Protein AF-A0A1V6H642-F1 (afdb_monomer_lite)

Radius of gyration: 16.68 Å; chains: 1; bounding box: 36×23×43 Å

Secondary structure (DSSP, 8-state):
-HHHHHT--HHHHHHT-HHHHTTS-HHHHHHHT-SHHHHTTHHHHHHHTT---

pLDDT: mean 85.21, std 6.75, range [61.09, 93.06]

Foldseek 3Di:
DCCVVPVHDPLVVLVPDPVNCVPDPNVRSVVVVDCVVVCPCVVVVCVVVVVDD

Structure (mmCIF, N/CA/C/O backbone):
data_AF-A0A1V6H642-F1
#
_entry.id   AF-A0A1V6H642-F1
#
loop_
_atom_site.group_PDB
_atom_site.id
_atom_site.type_symbol
_atom_site.label_atom_id
_atom_site.label_alt_id
_atom_site.label_comp_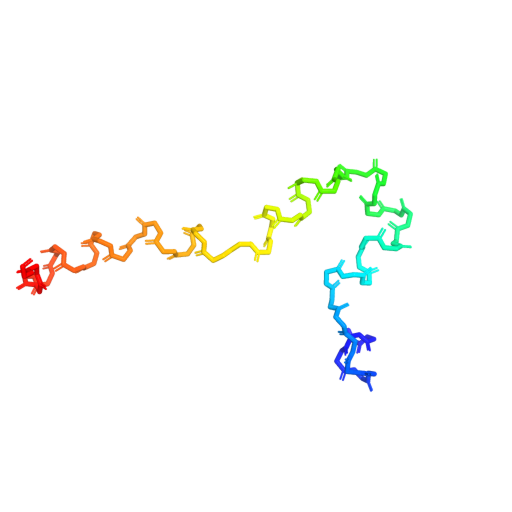id
_atom_site.label_asym_id
_atom_site.label_entity_id
_atom_site.label_seq_id
_atom_site.pdbx_PDB_ins_code
_atom_site.Cartn_x
_atom_site.Cartn_y
_atom_site.Cartn_z
_atom_site.occupancy
_atom_site.B_iso_or_equiv
_atom_site.auth_seq_id
_atom_site.auth_comp_id
_atom_site.auth_asym_id
_atom_site.auth_atom_id
_atom_site.pdbx_PDB_model_num
ATOM 1 N N . MET A 1 1 ? -7.292 -13.770 7.591 1.00 63.84 1 MET A N 1
ATOM 2 C CA . MET A 1 1 ? -8.397 -14.754 7.488 1.00 63.84 1 MET A CA 1
ATOM 3 C C . MET A 1 1 ? -9.757 -14.083 7.334 1.00 63.84 1 MET A C 1
ATOM 5 O O . MET A 1 1 ? -10.449 -14.453 6.403 1.00 63.84 1 MET A O 1
ATOM 9 N N . LYS A 1 2 ? -10.121 -13.073 8.146 1.00 75.81 2 LYS A N 1
ATOM 10 C CA . LYS A 1 2 ? -11.409 -12.361 8.010 1.00 75.81 2 LYS A CA 1
ATOM 11 C C . LYS A 1 2 ? -11.619 -11.697 6.636 1.00 75.81 2 LYS A C 1
ATOM 13 O O . LYS A 1 2 ? -12.619 -11.967 5.991 1.00 75.81 2 LYS A O 1
ATOM 18 N N . ALA A 1 3 ? -10.626 -10.943 6.150 1.00 78.81 3 ALA A N 1
ATOM 19 C CA . ALA A 1 3 ? -10.647 -10.327 4.814 1.00 78.81 3 ALA A CA 1
ATOM 20 C C . ALA A 1 3 ? -10.945 -11.339 3.694 1.00 78.81 3 ALA A C 1
ATOM 22 O O . ALA A 1 3 ? -11.835 -11.138 2.880 1.00 78.81 3 ALA A O 1
ATOM 23 N N . TRP A 1 4 ? -10.244 -12.475 3.716 1.00 72.56 4 TRP A N 1
ATOM 24 C CA . TRP A 1 4 ? -10.411 -13.549 2.737 1.00 72.56 4 TRP A CA 1
ATOM 25 C C . TRP A 1 4 ? -11.755 -14.280 2.863 1.00 72.56 4 TRP A C 1
ATOM 27 O O . TRP A 1 4 ? -12.364 -14.616 1.856 1.00 72.56 4 TRP A O 1
ATOM 37 N N . GLY A 1 5 ? -12.225 -14.528 4.090 1.00 83.44 5 GLY A N 1
ATOM 38 C CA . GLY A 1 5 ? -13.482 -15.241 4.337 1.00 83.44 5 GLY A CA 1
ATOM 39 C C . GLY A 1 5 ? -14.736 -14.424 4.021 1.00 83.44 5 GLY A C 1
ATOM 40 O O . GLY A 1 5 ? -15.766 -15.006 3.699 1.00 83.44 5 GLY A O 1
ATOM 41 N N . GLU A 1 6 ? -14.649 -13.096 4.096 1.00 86.94 6 GLU A N 1
ATOM 42 C CA . GLU A 1 6 ? -15.787 -12.181 3.924 1.00 86.94 6 GLU A CA 1
ATOM 43 C C . GLU A 1 6 ? -15.669 -11.312 2.656 1.00 86.94 6 GLU A C 1
ATOM 45 O O . GLU A 1 6 ? -16.558 -10.513 2.377 1.00 86.94 6 GLU A O 1
ATOM 50 N N . GLY A 1 7 ? -14.591 -11.461 1.873 1.00 83.62 7 GLY A N 1
ATOM 51 C CA . GLY A 1 7 ? -14.344 -10.656 0.669 1.00 83.62 7 GLY A CA 1
ATOM 52 C C . GLY A 1 7 ? -14.141 -9.166 0.964 1.00 83.62 7 GLY A C 1
ATOM 53 O O . GLY A 1 7 ? -14.485 -8.321 0.143 1.00 83.62 7 GLY A O 1
ATOM 54 N N . LEU A 1 8 ? -13.632 -8.846 2.153 1.00 85.94 8 LEU A N 1
ATOM 55 C CA . LEU A 1 8 ? -13.450 -7.475 2.620 1.00 85.94 8 LEU A CA 1
ATOM 56 C C . LEU A 1 8 ? -12.060 -6.951 2.273 1.00 85.94 8 LEU A C 1
ATOM 58 O O . LEU A 1 8 ? -11.077 -7.697 2.277 1.00 85.94 8 LEU A O 1
ATOM 62 N N . ASP A 1 9 ? -11.984 -5.642 2.050 1.00 86.94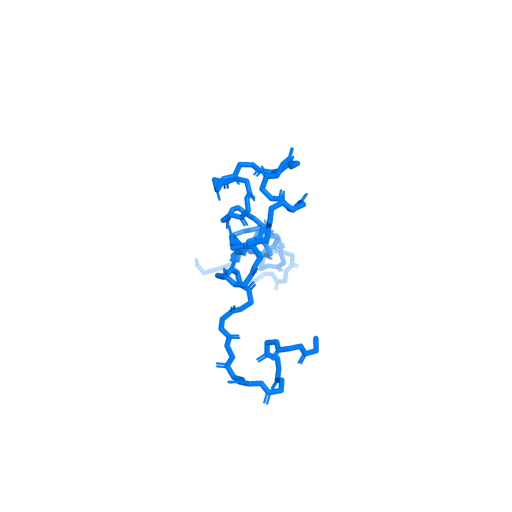 9 ASP A N 1
ATOM 63 C CA . ASP A 1 9 ? -10.722 -4.948 1.841 1.00 86.94 9 ASP A CA 1
ATOM 64 C C . ASP A 1 9 ? -9.831 -5.055 3.090 1.00 86.94 9 ASP A C 1
ATOM 66 O O . ASP A 1 9 ? -10.232 -4.729 4.213 1.00 86.94 9 ASP A O 1
ATOM 70 N N . TYR A 1 10 ? -8.616 -5.572 2.904 1.00 87.56 10 TYR A N 1
ATOM 71 C CA . TYR A 1 10 ? -7.702 -5.825 4.012 1.00 87.56 10 TYR A CA 1
ATOM 72 C C . TYR A 1 10 ? -7.103 -4.536 4.586 1.00 87.56 10 TYR A C 1
ATOM 74 O O . TYR A 1 10 ? -6.897 -4.460 5.797 1.00 87.56 10 TYR A O 1
ATOM 82 N N . GLN A 1 11 ? -6.858 -3.526 3.750 1.00 88.75 11 GLN A N 1
ATOM 83 C CA . GLN A 1 11 ? -6.337 -2.234 4.187 1.00 88.75 11 GLN A CA 1
ATOM 84 C C . GLN A 1 11 ? -7.366 -1.523 5.069 1.00 88.75 11 GLN A C 1
ATOM 86 O O . GLN A 1 11 ? -7.028 -1.032 6.145 1.00 88.75 11 GLN A O 1
ATOM 91 N N . GLU A 1 12 ? -8.636 -1.552 4.676 1.00 88.62 12 GLU A N 1
ATOM 92 C CA . GLU A 1 12 ? -9.720 -0.932 5.435 1.00 88.62 12 GLU A CA 1
ATOM 93 C C . GLU A 1 12 ? -9.984 -1.663 6.763 1.00 88.62 12 GLU A C 1
ATOM 95 O O . GLU A 1 12 ? -10.185 -1.034 7.802 1.00 88.62 12 GLU A O 1
ATOM 100 N N . LEU A 1 13 ? -9.862 -2.996 6.780 1.00 89.88 13 LEU A N 1
ATOM 101 C CA . LEU A 1 13 ? -9.905 -3.781 8.019 1.00 89.88 13 LEU A CA 1
ATOM 102 C C . LEU A 1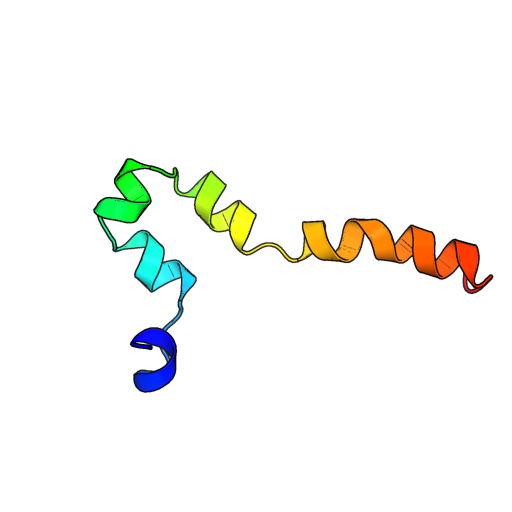 13 ? -8.762 -3.446 8.991 1.00 89.88 13 LEU A C 1
ATOM 104 O O . LEU A 1 13 ? -8.961 -3.497 10.207 1.00 89.88 13 LEU A O 1
ATOM 108 N N . LEU A 1 14 ? -7.567 -3.133 8.483 1.00 88.75 14 LEU A N 1
ATOM 109 C CA . LEU A 1 14 ? -6.438 -2.705 9.313 1.00 88.75 14 LEU A CA 1
ATOM 110 C C . LEU A 1 14 ? -6.619 -1.271 9.815 1.00 88.75 14 LEU A C 1
ATOM 112 O O . LEU A 1 14 ? -6.310 -1.000 10.973 1.00 88.75 14 LEU A O 1
ATOM 116 N N . ALA A 1 15 ? -7.168 -0.382 8.987 1.00 88.69 15 ALA A N 1
ATOM 117 C CA . ALA A 1 15 ? -7.433 1.000 9.369 1.00 88.69 15 ALA A CA 1
ATOM 118 C C . ALA A 1 15 ? -8.492 1.128 10.477 1.00 88.69 15 ALA A C 1
ATOM 120 O O . ALA A 1 15 ? -8.465 2.076 11.256 1.00 88.69 15 ALA A O 1
ATOM 121 N N . GLN A 1 16 ? -9.408 0.163 10.572 1.00 89.62 16 GLN A N 1
ATOM 122 C CA . GLN A 1 16 ? -10.419 0.082 11.632 1.00 89.62 16 GLN A CA 1
ATOM 123 C C . GLN A 1 16 ? -9.908 -0.617 12.904 1.00 89.62 16 GLN A C 1
ATOM 125 O O . GLN A 1 16 ? -10.653 -0.764 13.872 1.00 89.62 16 GLN A O 1
ATOM 130 N N . ASN A 1 17 ? -8.660 -1.093 12.916 1.00 89.69 17 ASN A N 1
ATOM 131 C CA . ASN A 1 17 ? -8.088 -1.792 14.058 1.00 89.69 17 ASN A CA 1
ATOM 132 C C . ASN A 1 17 ? -7.298 -0.831 14.953 1.00 89.69 17 ASN A C 1
ATOM 134 O O . ASN A 1 17 ? -6.195 -0.405 14.607 1.00 89.69 17 ASN A O 1
ATOM 138 N N . ASP A 1 18 ? -7.816 -0.579 16.154 1.00 89.75 18 ASP A N 1
ATOM 139 C CA . ASP A 1 18 ? -7.207 0.345 17.120 1.00 89.75 18 ASP A CA 1
ATOM 140 C C . ASP A 1 18 ? -5.756 -0.004 17.477 1.00 89.75 18 ASP A C 1
ATOM 142 O O . ASP A 1 18 ? -4.941 0.884 17.706 1.00 89.75 18 ASP A O 1
ATOM 146 N N . LYS A 1 19 ? -5.388 -1.293 17.496 1.00 91.56 19 LYS A N 1
ATOM 147 C CA . LYS A 1 19 ? -4.005 -1.702 17.798 1.00 91.56 19 LYS A CA 1
ATOM 148 C C . LYS A 1 19 ? -3.037 -1.350 16.673 1.00 91.56 19 LYS A C 1
ATOM 150 O O . LYS A 1 19 ? -1.867 -1.106 16.944 1.00 91.56 19 LYS A O 1
ATOM 155 N N . VAL A 1 20 ? -3.511 -1.363 15.429 1.00 88.75 20 VAL A N 1
ATOM 156 C CA . VAL A 1 20 ? -2.708 -1.019 14.250 1.00 88.75 20 VAL A CA 1
ATOM 157 C C . VAL A 1 20 ? -2.571 0.496 14.156 1.00 88.75 20 VAL A C 1
ATOM 159 O O . VAL A 1 20 ? -1.455 0.997 14.055 1.00 88.75 20 VAL A O 1
ATOM 162 N N . MET A 1 21 ? -3.679 1.227 14.303 1.00 91.94 21 MET A N 1
ATOM 163 C CA . MET A 1 21 ? -3.685 2.694 14.253 1.00 91.94 21 MET A CA 1
ATOM 164 C C . MET A 1 21 ? -3.012 3.358 15.465 1.00 91.94 21 MET A C 1
ATOM 166 O O . MET A 1 21 ? -2.646 4.527 15.402 1.00 91.94 21 MET A O 1
ATOM 170 N N . ALA A 1 22 ? -2.799 2.621 16.560 1.00 93.06 22 ALA A N 1
ATOM 171 C CA . ALA A 1 22 ? -1.958 3.068 17.671 1.00 93.06 22 ALA A CA 1
ATOM 172 C C . ALA A 1 22 ? -0.451 3.054 17.345 1.00 93.06 22 ALA A C 1
ATOM 174 O O . ALA A 1 22 ? 0.325 3.688 18.058 1.00 93.06 22 ALA A O 1
ATOM 175 N N . LEU A 1 23 ? -0.030 2.312 16.315 1.00 92.31 23 LEU A N 1
ATOM 176 C CA . LEU A 1 23 ? 1.378 2.134 15.936 1.00 92.31 23 LEU A CA 1
ATOM 177 C C . LEU A 1 23 ? 1.724 2.777 14.592 1.00 92.31 23 LEU A C 1
ATOM 179 O O . LEU A 1 23 ? 2.882 3.121 14.375 1.00 92.31 23 LEU A O 1
ATOM 183 N N . LEU A 1 24 ? 0.744 2.905 13.698 1.00 92.31 24 LEU A N 1
ATOM 184 C CA . LEU A 1 24 ? 0.910 3.433 12.350 1.00 92.31 24 LEU A CA 1
ATOM 185 C C . LEU A 1 24 ? -0.105 4.543 12.094 1.00 92.31 24 LEU A C 1
ATOM 187 O O . LEU A 1 24 ? -1.284 4.432 12.431 1.00 92.31 24 LEU A O 1
ATOM 191 N N . THR A 1 25 ? 0.346 5.599 11.434 1.00 91.44 25 THR A N 1
ATOM 192 C CA . THR A 1 25 ? -0.537 6.612 10.856 1.00 91.44 25 THR A CA 1
ATOM 193 C C . THR A 1 25 ? -1.227 6.074 9.601 1.00 91.44 25 THR A C 1
ATOM 195 O O . THR A 1 25 ? -0.757 5.128 8.965 1.00 91.44 25 THR A O 1
ATOM 198 N N . ARG A 1 26 ? -2.336 6.706 9.187 1.00 88.06 26 ARG A N 1
ATOM 199 C CA . ARG A 1 26 ? -3.048 6.304 7.959 1.00 88.06 26 ARG A CA 1
ATOM 200 C C . ARG A 1 26 ? -2.139 6.382 6.731 1.00 88.06 26 ARG A C 1
ATOM 202 O O . ARG A 1 26 ? -2.148 5.464 5.928 1.00 88.06 26 ARG A O 1
ATOM 209 N N . SER A 1 27 ? -1.298 7.412 6.637 1.00 88.81 27 SER A N 1
ATOM 210 C CA . SER A 1 27 ? -0.331 7.559 5.545 1.00 88.81 27 SER A CA 1
ATOM 211 C C . SER A 1 27 ? 0.723 6.453 5.515 1.00 88.81 27 SER A C 1
ATOM 213 O O . SER A 1 27 ? 1.093 6.005 4.436 1.00 88.81 27 SER A O 1
ATOM 215 N N . GLU A 1 28 ? 1.207 5.997 6.674 1.00 88.56 28 GLU A N 1
ATOM 216 C CA . GLU A 1 28 ? 2.162 4.881 6.742 1.00 88.56 28 GLU A CA 1
ATOM 217 C C . GLU A 1 28 ? 1.496 3.555 6.378 1.00 88.56 28 GLU A C 1
ATOM 219 O O . GLU A 1 28 ? 2.084 2.753 5.656 1.00 88.56 28 GLU A O 1
ATOM 224 N N . LEU A 1 29 ? 0.253 3.345 6.825 1.00 89.94 29 LEU A N 1
ATOM 225 C CA . LEU A 1 29 ? -0.535 2.185 6.425 1.00 89.94 29 LEU A CA 1
ATOM 226 C C . LEU A 1 29 ? -0.759 2.181 4.909 1.00 89.94 29 LEU A C 1
ATOM 228 O O . LEU A 1 29 ? -0.491 1.173 4.267 1.00 89.94 29 LEU A O 1
ATOM 232 N N . ASP A 1 30 ? -1.183 3.302 4.327 1.00 88.06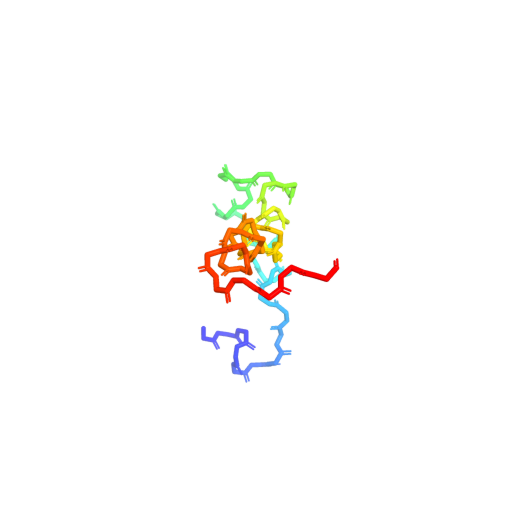 30 ASP A N 1
ATOM 233 C CA . ASP A 1 30 ? -1.395 3.425 2.883 1.00 88.06 30 ASP A CA 1
ATOM 234 C C . ASP A 1 30 ? -0.082 3.196 2.107 1.00 88.06 30 ASP A C 1
ATOM 236 O O . ASP A 1 30 ? -0.080 2.530 1.071 1.00 88.06 30 ASP A O 1
ATOM 240 N N . ALA A 1 31 ? 1.056 3.650 2.648 1.00 86.88 31 ALA A N 1
ATOM 241 C CA . ALA A 1 31 ? 2.380 3.399 2.081 1.00 86.88 31 ALA A CA 1
ATOM 242 C C . ALA A 1 31 ? 2.766 1.903 2.066 1.00 86.88 31 ALA A C 1
ATOM 244 O O . ALA A 1 31 ? 3.507 1.470 1.184 1.00 86.88 31 ALA A O 1
ATOM 245 N N . CYS A 1 32 ? 2.259 1.087 2.998 1.00 87.19 32 CYS A N 1
ATOM 246 C CA . CYS A 1 32 ? 2.468 -0.366 2.976 1.00 87.19 32 CYS A CA 1
ATOM 247 C C . CYS A 1 32 ? 1.697 -1.077 1.852 1.00 87.19 32 CYS A C 1
ATOM 249 O O . CYS A 1 32 ? 2.048 -2.202 1.501 1.00 87.19 32 CYS A O 1
ATOM 251 N N . PHE A 1 33 ? 0.657 -0.447 1.301 1.00 86.56 33 PHE A N 1
ATOM 252 C CA . PHE A 1 33 ? -0.196 -1.013 0.253 1.00 86.56 33 PHE A CA 1
ATOM 253 C C . PHE A 1 33 ? 0.108 -0.447 -1.144 1.00 86.56 33 PHE A C 1
ATOM 255 O O . PHE A 1 33 ? -0.672 -0.652 -2.075 1.00 86.56 33 PHE A O 1
ATOM 262 N N . THR A 1 34 ? 1.247 0.230 -1.334 1.00 85.00 34 THR A N 1
ATOM 263 C CA . THR A 1 34 ? 1.661 0.707 -2.664 1.00 85.00 34 THR A CA 1
ATOM 264 C C . THR A 1 34 ? 2.437 -0.360 -3.432 1.00 85.00 34 THR A C 1
ATOM 266 O O . THR A 1 34 ? 3.186 -1.163 -2.872 1.00 85.00 34 THR A O 1
ATOM 269 N N . LEU A 1 35 ? 2.280 -0.348 -4.756 1.00 78.69 35 LEU A N 1
ATOM 270 C CA . LEU A 1 35 ? 3.075 -1.181 -5.659 1.00 78.69 35 LEU A CA 1
ATOM 271 C C . LEU A 1 35 ? 4.416 -0.532 -6.030 1.00 78.69 35 LEU A C 1
ATOM 273 O O . LEU A 1 35 ? 5.311 -1.223 -6.516 1.00 78.69 35 LEU A O 1
ATOM 277 N N . ASP A 1 36 ? 4.586 0.763 -5.755 1.00 76.94 36 ASP A N 1
ATOM 278 C CA . ASP A 1 36 ? 5.769 1.548 -6.129 1.00 76.94 36 ASP A CA 1
ATOM 279 C C . ASP A 1 36 ? 7.059 0.949 -5.562 1.00 76.94 36 ASP A C 1
ATOM 281 O O . ASP A 1 36 ? 8.080 0.878 -6.250 1.00 76.94 36 ASP A O 1
ATOM 285 N N . TYR A 1 37 ? 7.004 0.430 -4.331 1.00 74.00 37 TYR A N 1
ATOM 286 C CA . TYR A 1 37 ? 8.136 -0.269 -3.723 1.00 74.00 37 TYR A CA 1
ATOM 287 C C . TYR A 1 37 ? 8.580 -1.478 -4.560 1.00 74.00 37 TYR A C 1
ATOM 289 O O . TYR A 1 37 ? 9.776 -1.675 -4.796 1.00 74.00 37 TYR A O 1
ATOM 297 N N . TYR A 1 38 ? 7.624 -2.258 -5.065 1.00 77.44 38 TYR A N 1
ATOM 298 C CA . TYR A 1 38 ? 7.889 -3.450 -5.869 1.00 77.44 38 TYR A CA 1
ATOM 299 C C . TYR A 1 38 ? 8.341 -3.112 -7.293 1.00 77.44 38 TYR A C 1
ATOM 301 O O . TYR A 1 38 ? 9.075 -3.891 -7.903 1.00 77.44 38 TYR A O 1
ATOM 309 N N . PHE A 1 39 ? 7.966 -1.940 -7.810 1.00 78.44 39 PHE A N 1
ATOM 310 C CA . PHE A 1 39 ? 8.391 -1.479 -9.130 1.00 78.44 39 PHE A CA 1
ATOM 311 C C . PHE A 1 39 ? 9.763 -0.798 -9.151 1.00 78.44 39 PHE A C 1
ATOM 313 O O . PHE A 1 39 ? 10.362 -0.693 -10.219 1.00 78.44 39 PHE A O 1
ATOM 320 N N . SER A 1 40 ? 10.330 -0.447 -7.992 1.00 81.56 40 SER A N 1
ATOM 321 C CA . SER A 1 40 ? 11.642 0.219 -7.886 1.00 81.56 40 SER A CA 1
ATOM 322 C C . SER A 1 40 ? 12.809 -0.517 -8.564 1.00 81.56 40 SER A C 1
ATOM 324 O O . SER A 1 40 ? 13.806 0.103 -8.930 1.00 81.56 40 SER A O 1
ATOM 326 N N . GLN A 1 41 ? 12.699 -1.836 -8.747 1.00 84.25 41 GLN A N 1
ATOM 327 C CA . GLN A 1 41 ? 13.735 -2.666 -9.372 1.00 84.25 41 GLN A CA 1
ATOM 328 C C . GLN A 1 41 ? 13.418 -3.060 -10.816 1.00 84.25 41 GLN A C 1
ATOM 330 O O . GLN A 1 41 ? 14.255 -3.683 -11.472 1.00 84.25 41 GLN A O 1
ATOM 335 N N . VAL A 1 42 ? 12.232 -2.719 -11.327 1.00 85.44 42 VAL A N 1
ATOM 336 C CA . VAL A 1 42 ? 11.815 -3.099 -12.683 1.00 85.44 42 VAL A CA 1
ATOM 337 C C . VAL A 1 42 ? 12.763 -2.493 -13.706 1.00 85.44 42 VAL A C 1
ATOM 339 O O . VAL A 1 42 ? 13.329 -3.236 -14.503 1.00 85.44 42 VAL A O 1
ATOM 342 N N . ASP A 1 43 ? 13.058 -1.199 -13.599 1.00 84.00 43 ASP A N 1
ATOM 343 C CA . ASP A 1 43 ? 14.019 -0.538 -14.483 1.00 84.00 43 ASP A CA 1
ATOM 344 C C . ASP A 1 43 ? 15.383 -1.232 -14.445 1.00 84.00 43 ASP A C 1
ATOM 346 O O . ASP A 1 43 ? 15.965 -1.532 -15.482 1.00 84.00 43 ASP A O 1
ATOM 350 N N . TYR A 1 44 ? 15.888 -1.577 -13.257 1.00 87.06 44 TYR A N 1
ATOM 351 C CA . TYR A 1 44 ? 17.154 -2.302 -13.133 1.00 87.06 44 TYR A CA 1
ATOM 352 C C . TYR A 1 44 ? 17.136 -3.653 -13.871 1.00 87.06 44 TYR A C 1
ATOM 354 O O . TYR A 1 44 ? 18.100 -3.987 -14.564 1.00 87.06 44 TYR A O 1
ATOM 362 N N . ILE A 1 45 ? 16.046 -4.415 -13.760 1.00 88.19 45 ILE A N 1
ATOM 363 C CA . ILE A 1 45 ? 15.879 -5.696 -14.457 1.00 88.19 45 ILE A CA 1
ATOM 364 C C . ILE A 1 45 ? 15.828 -5.486 -15.976 1.00 88.19 45 ILE A C 1
ATOM 366 O O . ILE A 1 45 ? 16.469 -6.244 -16.705 1.00 88.19 45 ILE A O 1
ATOM 370 N N . TYR A 1 46 ? 15.121 -4.461 -16.457 1.00 88.81 46 TYR A N 1
ATOM 371 C CA . TYR A 1 46 ? 15.031 -4.148 -17.887 1.00 88.81 46 TYR A CA 1
ATOM 372 C C . TYR A 1 46 ? 16.400 -3.770 -18.454 1.00 88.81 46 TYR A C 1
ATOM 374 O O . TYR A 1 46 ? 16.814 -4.342 -19.466 1.00 88.81 46 TYR A O 1
ATOM 382 N N . ARG A 1 47 ? 17.150 -2.919 -17.738 1.00 88.56 47 ARG A N 1
ATOM 383 C CA . ARG A 1 47 ? 18.520 -2.547 -18.114 1.00 88.56 47 ARG A CA 1
ATOM 384 C C . ARG A 1 47 ? 19.455 -3.741 -18.191 1.00 88.56 47 ARG A C 1
ATOM 386 O O . ARG A 1 47 ? 20.162 -3.946 -19.173 1.00 88.56 47 ARG A O 1
ATOM 393 N N . ARG A 1 48 ? 19.417 -4.600 -17.170 1.00 90.75 48 ARG A N 1
ATOM 394 C CA . ARG A 1 48 ? 20.256 -5.803 -17.114 1.00 90.75 48 ARG A CA 1
ATOM 395 C C . ARG A 1 48 ? 20.019 -6.752 -18.292 1.00 90.75 48 ARG A C 1
ATOM 397 O O . ARG A 1 48 ? 20.955 -7.427 -18.710 1.00 90.75 48 ARG A O 1
ATOM 404 N N . ASN A 1 49 ? 18.788 -6.840 -18.787 1.00 90.12 49 ASN A N 1
ATOM 405 C CA . ASN A 1 49 ? 18.427 -7.753 -19.871 1.00 90.12 49 ASN A CA 1
ATOM 406 C C . ASN A 1 49 ? 18.457 -7.088 -21.259 1.00 90.12 49 ASN A C 1
ATOM 408 O O . ASN A 1 49 ? 18.136 -7.755 -22.239 1.00 90.12 49 ASN A O 1
ATOM 412 N N . GLY A 1 50 ? 18.841 -5.808 -21.359 1.00 86.94 50 GLY A N 1
ATOM 413 C CA . GLY A 1 50 ? 18.897 -5.082 -22.631 1.00 86.94 50 GLY A CA 1
ATOM 414 C C . GLY A 1 50 ? 17.528 -4.890 -23.291 1.00 86.94 50 GLY A C 1
ATOM 415 O O . GLY A 1 50 ? 17.441 -4.870 -24.513 1.00 86.94 50 GLY A O 1
ATOM 416 N N . ILE A 1 51 ? 16.463 -4.793 -22.486 1.00 89.06 51 ILE A N 1
ATOM 417 C CA . ILE A 1 51 ? 15.064 -4.614 -22.934 1.00 89.06 51 ILE A CA 1
ATOM 418 C C . ILE A 1 51 ? 14.663 -3.123 -22.845 1.00 89.06 51 ILE A C 1
ATOM 420 O O . ILE A 1 51 ? 13.491 -2.768 -22.903 1.00 89.06 51 ILE A O 1
ATOM 4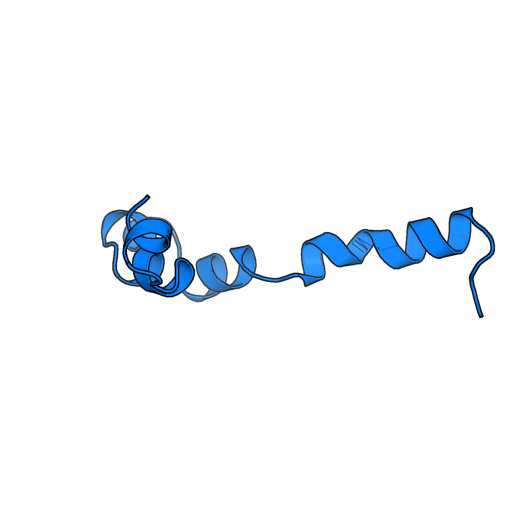24 N N . GLU A 1 52 ? 15.635 -2.229 -22.664 1.00 75.31 52 GLU A N 1
ATOM 425 C CA . GLU A 1 52 ? 15.422 -0.779 -22.670 1.00 75.31 52 GLU A CA 1
ATOM 426 C C . GLU A 1 52 ? 15.058 -0.340 -24.099 1.00 75.31 52 GLU A C 1
ATOM 428 O O . GLU A 1 52 ? 15.837 -0.574 -25.025 1.00 75.31 52 GLU A O 1
ATOM 433 N N . GLY A 1 53 ? 13.865 0.234 -24.282 1.00 61.09 53 GLY A N 1
ATOM 434 C CA . GLY A 1 53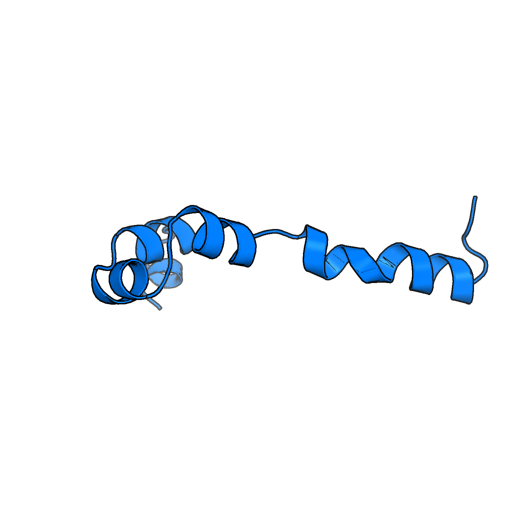 ? 13.391 0.810 -25.546 1.00 61.09 53 GLY A CA 1
ATOM 435 C C . GLY A 1 53 ? 13.452 2.327 -25.538 1.00 61.09 53 GLY A C 1
ATOM 436 O O . GLY A 1 53 ? 13.216 2.906 -24.454 1.00 61.09 53 GLY A O 1
#

Sequence (53 aa):
MKAWGEGLDYQELLAQNDKVMALLTRSELDACFTLDYYFSQVDYIYRRNGIEG